Protein AF-A0A2T2YEC5-F1 (afdb_monomer)

Foldseek 3Di:
DPPCLCVLLVLLVVVLVVLVVLLVCQQPDPDPPDGRDNPPVSVVVSVVLSVLSVVSNVLSVVLSVQDPDDDVVLSVLLSCLSVVLVCCLSCVCVPQVDPDPDPVVVVVSVVVSVVVNVVSVVSNVVSSVSSVVVSCVRCVVGPDPD

pLDDT: mean 81.72, std 12.9, range [50.44, 96.38]

Sequence (146 aa):
MTRIYYLPFLAFLAFLLLILLFSFNFATSVDPGWHTTIFPSYFIWTLVLLLVLSFSIIGYWLVLKQINKFNWTLFIIHLLLTVSTVIFVKFPSIFLDVPGTEQEELIKNIFFRIQLISWCYGLFMAGQILFLVYFIRVIRTRPLKT

Organism: NCBI:txid2072846

Mean predicted aligned error: 7.84 Å

Nearest PDB structures (foldseek):
  7kr5-assembly1_A  TM=3.946E-01  e=5.242E+00  Drosophila melanogaster
  1i4d-assembly1_A  TM=3.422E-01  e=3.694E+00  Homo sapiens

Radius of gyration: 18.88 Å; Cα contacts (8 Å, |Δi|>4): 81; chains: 1; bounding box: 52×27×55 Å

Structure (mmCIF, N/CA/C/O backbone):
data_AF-A0A2T2YEC5-F1
#
_entry.id   AF-A0A2T2YEC5-F1
#
loop_
_atom_site.group_PDB
_atom_site.id
_atom_site.type_symbol
_atom_site.label_atom_id
_atom_site.label_alt_id
_atom_site.label_comp_id
_atom_site.label_asym_id
_atom_site.label_entity_id
_atom_site.label_seq_id
_atom_site.pdbx_PDB_ins_code
_atom_site.Cartn_x
_atom_site.Cartn_y
_atom_site.Cartn_z
_atom_site.occupancy
_atom_site.B_iso_or_equiv
_atom_site.auth_seq_id
_atom_site.auth_comp_id
_atom_site.auth_asym_id
_atom_site.auth_atom_id
_atom_site.pdbx_PDB_model_num
ATOM 1 N N . MET A 1 1 ? -11.694 19.298 18.432 1.00 50.44 1 MET A N 1
ATOM 2 C CA . MET A 1 1 ? -10.518 18.420 18.198 1.00 50.44 1 MET A CA 1
ATOM 3 C C . MET A 1 1 ? -10.893 17.178 17.359 1.00 50.44 1 MET A C 1
ATOM 5 O O . MET A 1 1 ? -10.539 16.061 17.699 1.00 50.44 1 MET A O 1
ATOM 9 N N . THR A 1 2 ? -11.616 17.342 16.243 1.00 55.41 2 THR A N 1
ATOM 10 C CA . THR A 1 2 ? -12.256 16.232 15.491 1.00 55.41 2 THR A CA 1
ATOM 11 C C . THR A 1 2 ? -11.652 15.959 14.106 1.00 55.41 2 THR A C 1
ATOM 13 O O . THR A 1 2 ? -11.957 14.936 13.505 1.00 55.41 2 THR A O 1
ATOM 16 N N . ARG A 1 3 ? -10.766 16.825 13.590 1.00 55.72 3 ARG A N 1
ATOM 17 C CA . ARG A 1 3 ? -10.297 16.758 12.189 1.00 55.72 3 ARG A CA 1
ATOM 18 C C . ARG A 1 3 ? -9.243 15.688 11.882 1.00 55.72 3 ARG A C 1
ATOM 20 O O . ARG A 1 3 ? -9.172 15.246 10.745 1.00 55.72 3 ARG A O 1
ATOM 27 N N . ILE A 1 4 ? -8.440 15.259 12.856 1.00 67.88 4 ILE A N 1
ATOM 28 C CA . ILE A 1 4 ? -7.263 14.407 12.583 1.00 67.88 4 ILE A CA 1
ATOM 29 C C . ILE A 1 4 ? -7.640 12.915 12.470 1.00 67.88 4 ILE A C 1
ATOM 31 O O . ILE A 1 4 ? -6.917 12.141 11.851 1.00 67.88 4 ILE A O 1
ATOM 35 N N . TYR A 1 5 ? -8.802 12.500 12.988 1.00 76.12 5 TYR A N 1
ATOM 36 C CA . TYR A 1 5 ? -9.182 11.083 13.035 1.00 76.12 5 TYR A CA 1
ATOM 37 C C . TYR A 1 5 ? -9.389 10.450 11.656 1.00 76.12 5 TYR A C 1
ATOM 39 O O . TYR A 1 5 ? -9.036 9.295 11.474 1.00 76.12 5 TYR A O 1
ATOM 47 N N . TYR A 1 6 ? -9.893 11.186 10.664 1.00 84.81 6 TYR A N 1
ATOM 48 C CA . TYR A 1 6 ? -10.159 10.627 9.330 1.00 84.81 6 TYR A CA 1
ATOM 49 C C . TYR A 1 6 ? -8.930 10.583 8.414 1.00 84.81 6 TYR A C 1
ATOM 51 O O . TYR A 1 6 ? -9.019 10.066 7.301 1.00 84.81 6 TYR A O 1
ATOM 59 N N . LEU A 1 7 ? -7.784 11.106 8.861 1.00 88.12 7 LEU A N 1
ATOM 60 C CA . LEU A 1 7 ? -6.579 11.231 8.040 1.00 88.12 7 LEU A CA 1
ATOM 61 C C . LEU A 1 7 ? -6.074 9.887 7.482 1.00 88.12 7 LEU A C 1
ATOM 63 O O . LEU A 1 7 ? -5.748 9.863 6.300 1.00 88.12 7 LEU A O 1
ATOM 67 N N . PRO A 1 8 ? -6.063 8.761 8.228 1.00 88.19 8 PRO A N 1
ATOM 68 C CA . PRO A 1 8 ? -5.631 7.474 7.681 1.00 88.19 8 PRO A CA 1
ATOM 69 C C . PRO A 1 8 ? -6.481 7.002 6.501 1.00 88.19 8 PRO A C 1
ATOM 71 O O . PRO A 1 8 ? -5.955 6.583 5.474 1.00 88.19 8 PRO A O 1
ATOM 74 N N . PHE A 1 9 ? -7.801 7.131 6.631 1.00 89.12 9 PHE A N 1
ATOM 75 C CA . PHE A 1 9 ? -8.750 6.817 5.568 1.00 89.12 9 PHE A CA 1
ATOM 76 C C . PHE A 1 9 ? -8.550 7.737 4.354 1.00 89.12 9 PHE A C 1
ATOM 78 O O . PHE A 1 9 ? -8.408 7.258 3.231 1.00 89.12 9 PHE A O 1
ATOM 85 N N . LEU A 1 10 ? -8.482 9.053 4.587 1.00 90.81 10 LEU A N 1
ATOM 86 C CA . LEU A 1 10 ? -8.299 10.049 3.530 1.00 90.81 10 LEU A CA 1
ATOM 87 C C . LEU A 1 10 ? -6.969 9.870 2.790 1.00 90.81 10 LEU A C 1
ATOM 89 O O . LEU A 1 10 ? -6.936 10.029 1.576 1.00 90.81 10 LEU A O 1
ATOM 93 N N . ALA A 1 11 ? -5.893 9.511 3.494 1.00 90.38 11 ALA A N 1
ATOM 94 C CA . ALA A 1 11 ? -4.579 9.290 2.899 1.00 90.38 11 ALA A CA 1
ATOM 95 C C . ALA A 1 11 ? -4.601 8.130 1.895 1.00 90.38 11 ALA A C 1
ATOM 97 O O . ALA A 1 11 ? -4.161 8.295 0.759 1.00 90.38 11 ALA A O 1
ATOM 98 N N . PHE A 1 12 ? -5.163 6.979 2.277 1.00 91.06 12 PHE A N 1
ATOM 99 C CA . PHE A 1 12 ? -5.276 5.839 1.366 1.00 91.06 12 PHE A CA 1
ATOM 100 C C . PHE A 1 12 ? -6.281 6.089 0.233 1.00 91.06 12 PHE A C 1
ATOM 102 O O . PHE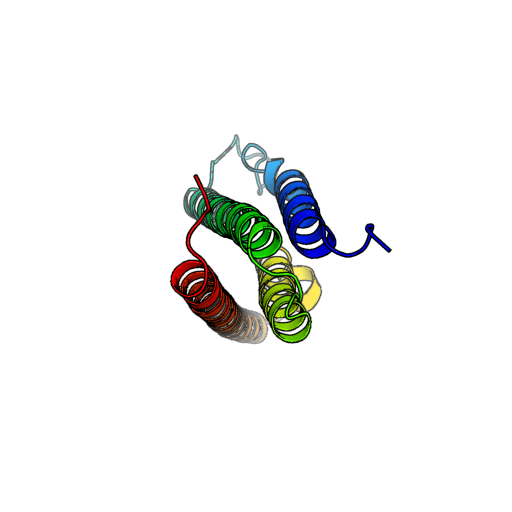 A 1 12 ? -6.043 5.641 -0.886 1.00 91.06 12 PHE A O 1
ATOM 109 N N . LEU A 1 13 ? -7.360 6.840 0.482 1.00 91.31 13 LEU A N 1
ATOM 110 C CA . LEU A 1 13 ? -8.300 7.247 -0.567 1.00 91.31 13 LEU A CA 1
ATOM 111 C C . LEU A 1 13 ? -7.631 8.161 -1.599 1.00 91.31 13 LEU A C 1
ATOM 113 O O . LEU A 1 13 ? -7.725 7.907 -2.797 1.00 91.31 13 LEU A O 1
ATOM 117 N N . ALA A 1 14 ? -6.922 9.194 -1.145 1.00 91.88 14 ALA A N 1
ATOM 118 C CA . ALA A 1 14 ? -6.167 10.083 -2.021 1.00 91.88 14 ALA A CA 1
ATOM 119 C C . ALA A 1 14 ? -5.108 9.306 -2.813 1.00 91.88 14 ALA A C 1
ATOM 121 O O . ALA A 1 14 ? -4.951 9.520 -4.013 1.00 91.88 14 ALA A O 1
ATOM 122 N N . PHE A 1 15 ? -4.431 8.357 -2.162 1.00 90.88 15 PHE A N 1
ATOM 123 C CA . PHE A 1 15 ? -3.445 7.515 -2.823 1.00 90.88 15 PHE A CA 1
ATOM 124 C C . PHE A 1 15 ? -4.069 6.607 -3.892 1.00 90.88 15 PHE A C 1
ATOM 126 O O . PHE A 1 15 ? -3.546 6.532 -4.999 1.00 90.88 15 PHE A O 1
ATOM 133 N N . LEU A 1 16 ? -5.222 5.988 -3.620 1.00 90.50 16 LEU A N 1
ATOM 134 C CA . LEU A 1 16 ? -5.970 5.209 -4.612 1.00 90.50 16 LEU A CA 1
ATOM 135 C C . LEU A 1 16 ? -6.332 6.057 -5.840 1.00 90.50 16 LEU A C 1
ATOM 137 O O . LEU A 1 16 ? -6.109 5.624 -6.969 1.00 90.50 16 LEU A O 1
ATOM 141 N N . LEU A 1 17 ? -6.859 7.267 -5.627 1.00 88.81 17 LEU A N 1
ATOM 142 C CA . LEU A 1 17 ? -7.216 8.185 -6.714 1.00 88.81 17 LEU A CA 1
ATOM 143 C C . LEU A 1 17 ? -5.992 8.574 -7.550 1.00 88.81 17 LEU A C 1
ATOM 145 O O . LEU A 1 17 ? -6.067 8.587 -8.776 1.00 88.81 17 LEU A O 1
ATOM 149 N N . LEU A 1 18 ? -4.852 8.820 -6.902 1.00 88.12 18 LEU A N 1
ATOM 150 C CA . LEU A 1 18 ? -3.591 9.096 -7.585 1.00 88.12 18 LEU A CA 1
ATOM 151 C C . LEU A 1 18 ? -3.153 7.911 -8.456 1.00 88.12 18 LEU A C 1
ATOM 153 O O . LEU A 1 18 ? -2.806 8.092 -9.621 1.00 88.12 18 LEU A O 1
ATOM 157 N N . ILE A 1 19 ? -3.214 6.688 -7.922 1.00 84.88 19 ILE A N 1
ATOM 158 C CA . ILE A 1 19 ? -2.881 5.479 -8.683 1.00 84.88 19 ILE A CA 1
ATOM 159 C C . ILE A 1 19 ? -3.819 5.300 -9.869 1.00 84.88 19 ILE A C 1
ATOM 161 O O . ILE A 1 19 ? -3.338 4.959 -10.947 1.00 84.88 19 ILE A O 1
ATOM 165 N N . LEU A 1 20 ? -5.117 5.564 -9.716 1.00 83.75 20 LEU A N 1
ATOM 166 C CA . LEU A 1 20 ? -6.066 5.512 -10.827 1.00 83.75 20 LEU A CA 1
ATOM 167 C C . LEU A 1 20 ? -5.678 6.493 -11.937 1.00 83.75 20 LEU A C 1
ATOM 169 O O . LEU A 1 20 ? -5.559 6.061 -13.081 1.00 83.75 20 LEU A O 1
ATOM 173 N N . LEU A 1 21 ? -5.372 7.755 -11.607 1.00 81.56 21 LEU A N 1
ATOM 174 C CA . LEU A 1 21 ? -4.929 8.765 -12.582 1.00 81.56 21 LEU A CA 1
ATOM 175 C C . LEU A 1 21 ? -3.715 8.297 -13.400 1.00 81.56 21 LEU A C 1
ATOM 177 O O . LEU A 1 21 ? -3.716 8.417 -14.621 1.00 81.56 21 LEU A O 1
ATOM 181 N N . PHE A 1 22 ? -2.717 7.687 -12.754 1.00 74.31 22 PHE A N 1
ATOM 182 C CA . PHE A 1 22 ? -1.523 7.153 -13.426 1.00 74.31 22 PHE A CA 1
ATOM 183 C C . PHE A 1 22 ? -1.708 5.762 -14.049 1.00 74.31 22 PHE A C 1
ATOM 185 O O . PHE A 1 22 ? -0.760 5.182 -14.585 1.00 74.31 22 PHE A O 1
ATOM 192 N N . SER A 1 23 ? -2.887 5.160 -13.932 1.00 71.38 23 SER A N 1
ATOM 193 C CA . SER A 1 23 ? -3.156 3.818 -14.453 1.00 71.38 23 SER A CA 1
ATOM 194 C C . SER A 1 23 ? -4.002 3.827 -15.720 1.00 71.38 23 SER A C 1
ATOM 196 O O . SER A 1 23 ? -3.972 2.837 -16.432 1.00 71.38 23 SER A O 1
ATOM 198 N N . PHE A 1 24 ? -4.656 4.934 -16.086 1.00 62.12 24 PHE A N 1
ATOM 199 C CA . PHE A 1 24 ? -5.520 5.013 -17.277 1.00 62.12 24 PHE A CA 1
ATOM 200 C C . PHE A 1 24 ? -4.831 4.774 -18.640 1.00 62.12 24 PHE A C 1
ATOM 202 O O . PHE A 1 24 ? -5.520 4.664 -19.650 1.00 62.12 24 PHE A O 1
ATOM 209 N N . ASN A 1 25 ? -3.511 4.574 -18.682 1.00 58.00 25 ASN A N 1
ATOM 210 C CA . ASN A 1 25 ? -2.758 4.227 -19.894 1.00 58.00 25 ASN A CA 1
ATOM 211 C C . ASN A 1 25 ? -2.932 2.760 -20.363 1.00 58.00 25 ASN A C 1
ATOM 213 O O . ASN A 1 25 ? -2.217 2.309 -21.253 1.00 58.00 25 ASN A O 1
ATOM 217 N N . PHE A 1 26 ? -3.877 1.988 -19.810 1.00 53.56 26 PHE A N 1
ATOM 218 C CA . PHE A 1 26 ? -4.118 0.588 -20.215 1.00 53.56 26 PHE A CA 1
ATOM 219 C C . PHE A 1 26 ? -4.549 0.411 -21.677 1.00 53.56 26 PHE A C 1
ATOM 221 O O . PHE A 1 26 ? -4.385 -0.670 -22.239 1.00 53.56 26 PHE A O 1
ATOM 228 N N . ALA A 1 27 ? -5.125 1.456 -22.271 1.00 52.28 27 ALA A N 1
ATOM 229 C CA . ALA A 1 27 ? -5.597 1.476 -23.653 1.00 52.28 27 ALA A CA 1
ATOM 230 C C . ALA A 1 27 ? -4.711 2.347 -24.558 1.00 52.28 27 ALA A C 1
ATOM 232 O O . ALA A 1 27 ? -5.116 2.714 -25.656 1.00 52.28 27 ALA A O 1
ATOM 233 N N . THR A 1 28 ? -3.509 2.702 -24.108 1.00 55.34 28 THR A N 1
ATOM 234 C CA . THR A 1 28 ? -2.528 3.419 -24.924 1.00 55.34 28 THR A CA 1
ATOM 235 C C . THR A 1 28 ? -1.350 2.500 -25.172 1.00 55.34 28 THR A C 1
ATOM 237 O O . THR A 1 28 ? -0.844 1.876 -24.241 1.00 55.34 28 THR A O 1
ATOM 240 N N . SER A 1 29 ? -0.933 2.390 -26.428 1.00 54.03 29 SER A N 1
ATOM 241 C CA . SER A 1 29 ? 0.238 1.596 -26.769 1.00 54.03 29 SER A CA 1
ATOM 242 C C . SER A 1 29 ? 1.489 2.169 -26.108 1.00 54.03 29 SER A C 1
ATOM 244 O O . SER A 1 29 ? 1.717 3.376 -26.172 1.00 54.03 29 SER A O 1
ATOM 246 N N . VAL A 1 30 ? 2.288 1.300 -25.485 1.00 59.25 30 VAL A N 1
ATOM 247 C CA . VAL A 1 30 ? 3.622 1.647 -24.969 1.00 59.25 30 VAL A CA 1
ATOM 248 C C . VAL A 1 30 ? 4.581 1.934 -26.131 1.00 59.25 30 VAL A C 1
ATOM 250 O O . VAL A 1 30 ? 5.437 2.805 -26.010 1.00 59.25 30 VAL A O 1
ATOM 253 N N . ASP A 1 31 ? 4.365 1.274 -27.274 1.00 59.72 31 ASP A N 1
ATOM 254 C CA . ASP A 1 31 ? 5.153 1.445 -28.492 1.00 59.72 31 ASP A CA 1
ATOM 255 C C . ASP A 1 31 ? 4.388 2.288 -29.530 1.00 59.72 31 ASP A C 1
ATOM 257 O O . ASP A 1 31 ? 3.288 1.904 -29.959 1.00 59.72 31 ASP A O 1
ATOM 261 N N . PRO A 1 32 ? 4.929 3.439 -29.966 1.00 56.38 32 PRO A N 1
ATOM 262 C CA . PRO A 1 32 ? 4.312 4.247 -31.013 1.00 56.38 32 PRO A CA 1
ATOM 263 C C . PRO A 1 32 ? 4.104 3.416 -32.291 1.00 56.38 32 PRO A C 1
ATOM 265 O O . PRO A 1 32 ? 5.060 2.901 -32.863 1.00 56.38 32 PRO A O 1
ATOM 268 N N . GLY A 1 33 ? 2.852 3.279 -32.744 1.00 65.19 33 GLY A N 1
ATOM 269 C CA . GLY A 1 33 ? 2.493 2.527 -33.959 1.00 65.19 33 GLY A CA 1
ATOM 270 C C . GLY A 1 33 ? 1.883 1.139 -33.726 1.00 65.19 33 GLY A C 1
ATOM 271 O O . GLY A 1 33 ? 1.400 0.531 -34.678 1.00 6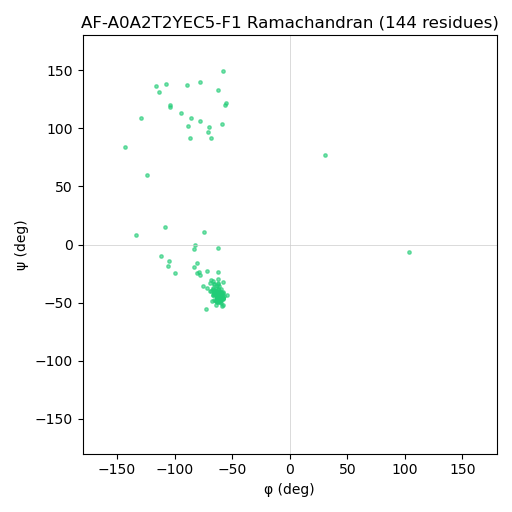5.19 33 GLY A O 1
ATOM 272 N N . TRP A 1 34 ? 1.836 0.647 -32.486 1.00 61.72 34 TRP A N 1
ATOM 273 C CA . TRP A 1 34 ? 1.059 -0.547 -32.135 1.00 61.72 34 TRP A CA 1
ATOM 274 C C . TRP A 1 34 ? -0.376 -0.174 -31.738 1.00 61.72 34 TRP A C 1
ATOM 276 O O . TRP A 1 34 ? -0.615 0.796 -31.021 1.00 61.72 34 TRP A O 1
ATOM 286 N N . HIS A 1 35 ? -1.360 -0.942 -32.203 1.00 60.03 35 HIS A N 1
ATOM 287 C CA . HIS A 1 35 ? -2.752 -0.776 -31.789 1.00 60.03 35 HIS A CA 1
ATOM 288 C C . HIS A 1 35 ? -2.993 -1.572 -30.498 1.00 60.03 35 HIS A C 1
ATOM 290 O O . HIS A 1 35 ? -2.986 -2.797 -30.516 1.00 60.03 35 HIS A O 1
ATOM 296 N N . THR A 1 36 ? -3.172 -0.860 -29.379 1.00 54.62 36 THR A N 1
ATOM 297 C CA . THR A 1 36 ? -3.737 -1.335 -28.096 1.00 54.62 36 THR A CA 1
ATOM 298 C C . THR A 1 36 ? -3.507 -2.808 -27.743 1.00 54.62 36 THR A C 1
ATOM 300 O O . THR A 1 36 ? -4.428 -3.622 -27.785 1.00 54.62 36 THR A O 1
ATOM 303 N N . THR A 1 37 ? -2.305 -3.155 -27.297 1.00 54.41 37 THR A N 1
ATOM 304 C CA . THR A 1 37 ? -2.082 -4.401 -26.556 1.00 54.41 37 THR A CA 1
ATOM 305 C C . THR A 1 37 ? -2.312 -4.147 -25.073 1.00 54.41 37 THR A C 1
ATOM 307 O O . THR A 1 37 ? -1.451 -3.591 -24.392 1.00 54.41 37 THR A O 1
ATOM 310 N N . ILE A 1 38 ? -3.475 -4.564 -24.557 1.00 58.97 38 ILE A N 1
ATOM 311 C CA . ILE A 1 38 ? -3.682 -4.709 -23.110 1.00 58.97 38 ILE A CA 1
ATOM 312 C C . ILE A 1 38 ? -2.624 -5.700 -22.627 1.00 58.97 38 ILE A C 1
ATOM 314 O O . ILE A 1 38 ? -2.742 -6.896 -22.880 1.00 58.97 38 ILE A O 1
ATOM 318 N N . PHE A 1 39 ? -1.573 -5.212 -21.973 1.00 63.22 39 PHE A N 1
ATOM 319 C CA . PHE A 1 39 ? -0.498 -6.070 -21.493 1.00 63.22 39 PHE A CA 1
ATOM 320 C C . PHE A 1 39 ? -0.972 -6.770 -20.206 1.00 63.22 39 PHE A C 1
ATOM 322 O O . PHE A 1 39 ? -1.095 -6.108 -19.165 1.00 63.22 39 PHE A O 1
ATOM 329 N N . PRO A 1 40 ? -1.291 -8.081 -20.237 1.00 68.69 40 PRO A N 1
ATOM 330 C CA . PRO A 1 40 ? -2.136 -8.686 -19.205 1.00 68.69 40 PRO A CA 1
ATOM 331 C C . PRO A 1 40 ? -1.522 -8.634 -17.804 1.00 68.69 40 PRO A C 1
ATOM 333 O O . PRO A 1 40 ? -2.228 -8.409 -16.825 1.00 68.69 40 PRO A O 1
ATOM 336 N N . SER A 1 41 ? -0.198 -8.772 -17.695 1.00 73.81 41 SER A N 1
ATOM 337 C CA . SER A 1 41 ? 0.509 -8.729 -16.411 1.00 73.81 41 SER A CA 1
ATOM 338 C C . SER A 1 41 ? 0.431 -7.358 -15.729 1.00 73.81 41 SER A C 1
ATOM 340 O O . SER A 1 41 ? 0.177 -7.296 -14.526 1.00 73.81 41 SER A O 1
ATOM 342 N N . TYR A 1 42 ? 0.575 -6.256 -16.474 1.00 7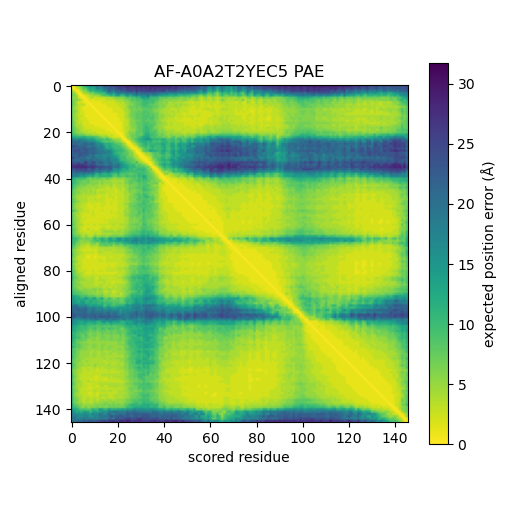2.44 42 TYR A N 1
ATOM 343 C CA . TYR A 1 42 ? 0.457 -4.896 -15.927 1.00 72.44 42 TYR A CA 1
ATOM 344 C C . TYR A 1 42 ? -0.970 -4.590 -15.465 1.00 72.44 42 TYR A C 1
ATOM 346 O O . TYR A 1 42 ? -1.163 -3.947 -14.427 1.00 72.44 42 TYR A O 1
ATOM 354 N N . PHE A 1 43 ? -1.967 -5.076 -16.210 1.00 75.56 43 PHE A N 1
ATOM 355 C CA . PHE A 1 43 ? -3.371 -4.956 -15.829 1.00 75.56 43 PHE A CA 1
ATOM 356 C C . PHE A 1 43 ? -3.666 -5.725 -14.536 1.00 75.56 43 PHE A C 1
ATOM 358 O O . PHE A 1 43 ? -4.161 -5.134 -13.577 1.00 75.56 43 PHE A O 1
ATOM 365 N N . ILE A 1 44 ? -3.293 -7.011 -14.475 1.00 82.69 44 ILE A N 1
ATOM 366 C CA . ILE A 1 44 ? -3.494 -7.859 -13.291 1.00 82.69 44 ILE A CA 1
ATOM 367 C C . ILE A 1 44 ? -2.798 -7.246 -12.075 1.00 82.69 44 ILE A C 1
ATOM 369 O O . ILE A 1 44 ? -3.411 -7.126 -11.016 1.00 82.69 44 ILE A O 1
ATOM 373 N N . TRP A 1 45 ? -1.545 -6.804 -12.217 1.00 81.50 45 TRP A N 1
ATOM 374 C CA . TRP A 1 45 ? -0.805 -6.213 -11.104 1.00 81.50 45 TRP A CA 1
ATOM 375 C C . TRP A 1 45 ? -1.454 -4.925 -10.591 1.00 81.50 45 TRP A C 1
ATOM 377 O O . TRP A 1 45 ? -1.588 -4.721 -9.383 1.00 81.50 45 TRP A O 1
ATOM 387 N N . THR A 1 46 ? -1.916 -4.068 -11.502 1.00 81.94 46 THR A N 1
ATOM 388 C CA . THR A 1 46 ? -2.608 -2.842 -11.101 1.00 81.94 46 THR A CA 1
ATOM 389 C C . THR A 1 46 ? -3.941 -3.151 -10.424 1.00 81.94 46 THR A C 1
ATOM 391 O O . THR A 1 46 ? -4.259 -2.532 -9.413 1.00 81.94 46 THR A O 1
ATOM 394 N N . LEU A 1 47 ? -4.689 -4.145 -10.909 1.00 86.12 47 LEU A N 1
ATOM 395 C CA . LEU A 1 47 ? -5.921 -4.602 -10.267 1.00 86.12 47 LEU A CA 1
ATOM 396 C C . LEU A 1 47 ? -5.662 -5.111 -8.841 1.00 86.12 47 LEU A C 1
ATOM 398 O O . LEU A 1 47 ? -6.380 -4.729 -7.919 1.00 86.12 47 LEU A O 1
ATOM 402 N N . VAL A 1 48 ? -4.615 -5.918 -8.638 1.00 89.00 48 VAL A N 1
ATOM 403 C CA . VAL A 1 48 ? -4.206 -6.396 -7.306 1.00 89.00 48 VAL A CA 1
ATOM 404 C C . VAL A 1 48 ? -3.891 -5.220 -6.382 1.00 89.00 48 VAL A C 1
ATOM 406 O O . VAL A 1 48 ? -4.395 -5.175 -5.260 1.00 89.00 48 VAL A O 1
ATOM 409 N N . LEU A 1 49 ? -3.122 -4.233 -6.852 1.00 88.62 49 LEU A N 1
ATOM 410 C CA . LEU A 1 49 ? -2.832 -3.026 -6.075 1.00 88.62 49 LEU A CA 1
ATOM 411 C C . LEU A 1 49 ? -4.103 -2.258 -5.700 1.00 88.62 49 LEU A C 1
ATOM 413 O O . LEU A 1 49 ? -4.244 -1.850 -4.548 1.00 88.62 49 LEU A O 1
ATOM 417 N N . LEU A 1 50 ? -5.041 -2.088 -6.636 1.00 89.94 50 LEU A N 1
ATOM 418 C CA . LEU A 1 50 ? -6.316 -1.421 -6.366 1.00 89.94 50 LEU A CA 1
ATOM 419 C C . LEU A 1 50 ? -7.106 -2.158 -5.281 1.00 89.94 50 LEU A C 1
ATOM 421 O O . LEU A 1 50 ? -7.559 -1.522 -4.333 1.00 89.94 50 LEU A O 1
ATOM 425 N N . LEU A 1 51 ? -7.204 -3.488 -5.361 1.00 92.12 51 LEU A N 1
ATOM 426 C CA . LEU A 1 51 ? -7.890 -4.301 -4.352 1.00 92.12 51 LEU A CA 1
ATOM 427 C C . LEU A 1 51 ? -7.251 -4.160 -2.965 1.00 92.12 51 LEU A C 1
ATOM 429 O O . LEU A 1 51 ? -7.961 -3.974 -1.975 1.00 92.12 51 LEU A O 1
ATOM 433 N N . VAL A 1 52 ? -5.919 -4.198 -2.882 1.00 92.50 52 VAL A N 1
ATOM 434 C CA . VAL A 1 52 ? -5.186 -4.053 -1.613 1.00 92.50 52 VAL A CA 1
ATOM 435 C C . VAL A 1 52 ? -5.372 -2.655 -1.012 1.00 92.50 52 VAL A C 1
ATOM 437 O O . VAL A 1 52 ? -5.601 -2.514 0.194 1.00 92.50 52 VAL A O 1
ATOM 440 N N . LEU A 1 53 ? -5.335 -1.607 -1.839 1.00 92.12 53 LEU A N 1
ATOM 441 C CA . LEU A 1 53 ? -5.591 -0.240 -1.388 1.00 92.12 53 LEU A CA 1
ATOM 442 C C . LEU A 1 53 ? -7.043 -0.063 -0.934 1.00 92.12 53 LEU A C 1
ATOM 444 O O . LEU A 1 53 ? -7.273 0.499 0.136 1.00 92.12 53 LEU A O 1
ATOM 448 N N . SER A 1 54 ? -8.021 -0.596 -1.670 1.00 92.50 54 SER A N 1
ATOM 449 C CA . SER A 1 54 ? -9.428 -0.602 -1.249 1.00 92.50 54 SER A CA 1
ATOM 450 C C . SER A 1 54 ? -9.619 -1.317 0.088 1.00 92.50 54 SER A C 1
ATOM 452 O O . SER A 1 54 ? -10.309 -0.795 0.966 1.00 92.50 54 SER A O 1
ATOM 454 N N . PHE A 1 55 ? -8.960 -2.461 0.290 1.00 94.44 55 PHE A N 1
ATOM 455 C CA . PHE A 1 55 ? -8.976 -3.166 1.570 1.00 94.44 55 PHE A CA 1
ATOM 456 C C . PHE A 1 55 ? -8.387 -2.311 2.700 1.00 94.44 55 PHE A C 1
ATOM 458 O O . PHE A 1 55 ? -8.982 -2.219 3.773 1.00 94.44 55 PHE A O 1
ATOM 465 N N . SER A 1 56 ? -7.275 -1.617 2.451 1.00 94.19 56 SER A N 1
ATOM 466 C CA . SER A 1 56 ? -6.660 -0.703 3.423 1.00 94.19 56 SER A CA 1
ATOM 467 C C . SER A 1 56 ? -7.581 0.462 3.794 1.00 94.19 56 SER A C 1
ATOM 469 O O . SER A 1 56 ? -7.721 0.785 4.974 1.00 94.19 56 SER A O 1
ATOM 471 N N . ILE A 1 57 ? -8.269 1.058 2.813 1.00 93.38 57 ILE A N 1
ATOM 472 C CA . ILE A 1 57 ? -9.249 2.137 3.025 1.00 93.38 57 ILE A CA 1
ATOM 473 C C . ILE A 1 57 ? -10.375 1.659 3.944 1.00 93.38 57 ILE A C 1
ATOM 475 O O . ILE A 1 57 ? -10.659 2.292 4.964 1.00 93.38 57 ILE A O 1
ATOM 479 N N . ILE A 1 58 ? -10.998 0.528 3.600 1.00 93.19 58 ILE A N 1
ATOM 480 C CA . ILE A 1 58 ? -12.104 -0.045 4.375 1.00 93.19 58 ILE A CA 1
ATOM 481 C C . ILE A 1 58 ? -11.617 -0.428 5.774 1.00 93.19 58 ILE A C 1
ATOM 483 O O . ILE A 1 58 ? -12.266 -0.102 6.769 1.00 93.19 58 ILE A O 1
ATOM 487 N N . GLY A 1 59 ? -10.458 -1.075 5.874 1.00 92.75 59 GLY A N 1
ATOM 488 C CA . GLY A 1 59 ? -9.922 -1.535 7.145 1.00 92.75 59 GLY A CA 1
ATOM 489 C C . GLY A 1 59 ? -9.595 -0.380 8.094 1.00 92.75 59 GLY A C 1
ATOM 490 O O . GLY A 1 59 ? -9.999 -0.419 9.256 1.00 92.75 59 GLY A O 1
ATOM 491 N N . TYR A 1 60 ? -8.960 0.696 7.613 1.00 93.62 60 TYR A N 1
ATOM 492 C CA . TYR A 1 60 ? -8.722 1.884 8.438 1.00 93.62 60 TYR A CA 1
ATOM 493 C C . TYR A 1 60 ? -10.014 2.602 8.816 1.00 93.62 60 TYR A C 1
ATOM 495 O O . TYR A 1 60 ? -10.135 3.055 9.953 1.00 93.62 60 TYR A O 1
ATOM 503 N N . TRP A 1 61 ? -10.998 2.669 7.919 1.00 91.06 61 TRP A N 1
ATOM 504 C CA . TRP A 1 61 ? -12.308 3.226 8.248 1.00 91.06 61 TRP A CA 1
ATOM 505 C C . TRP A 1 61 ? -12.988 2.467 9.395 1.00 91.06 61 TRP A C 1
ATOM 507 O O . TRP A 1 61 ? -13.482 3.087 10.339 1.00 91.06 61 TRP A O 1
ATOM 517 N N . LEU A 1 62 ? -12.971 1.133 9.355 1.00 90.75 62 LEU A N 1
ATOM 518 C CA . LEU A 1 62 ? -13.537 0.291 10.411 1.00 90.75 62 LEU A CA 1
ATOM 519 C C . LEU A 1 62 ? -12.767 0.422 11.729 1.00 90.75 62 LEU A C 1
ATOM 521 O O . LEU A 1 62 ? -13.383 0.574 12.782 1.00 90.75 62 LEU A O 1
ATOM 525 N N . VAL A 1 63 ? -11.433 0.431 11.676 1.00 90.62 63 VAL A N 1
ATOM 526 C CA . VAL A 1 63 ? -10.578 0.638 12.855 1.00 90.62 63 VAL A CA 1
ATOM 527 C C . VAL A 1 63 ? -10.904 1.968 13.530 1.00 90.62 63 VAL A C 1
ATOM 529 O O . VAL A 1 63 ? -11.098 2.005 14.744 1.00 90.62 63 VAL A O 1
ATOM 532 N N . LEU A 1 64 ? -11.032 3.048 12.755 1.00 89.50 64 LEU A N 1
ATOM 533 C CA . LEU A 1 64 ? -11.348 4.382 13.272 1.00 89.50 64 LEU A CA 1
ATOM 534 C C . LEU A 1 64 ? -12.713 4.455 13.965 1.00 89.50 64 LEU A C 1
ATOM 536 O O . LEU A 1 64 ? -12.867 5.232 14.902 1.00 89.50 64 LEU A O 1
ATOM 540 N N . LYS A 1 65 ? -13.687 3.631 13.560 1.00 85.94 65 LYS A N 1
ATOM 541 C CA . LYS A 1 65 ? -14.987 3.537 14.245 1.00 85.94 65 LYS A CA 1
ATOM 542 C C . LYS A 1 65 ? -14.911 2.838 15.606 1.00 85.94 65 LYS A C 1
ATOM 544 O O . LYS A 1 65 ? -15.799 3.030 16.429 1.00 85.94 65 LYS A O 1
ATOM 549 N N . GLN A 1 66 ? -13.896 2.008 15.842 1.00 84.25 66 GLN A N 1
ATOM 550 C CA . GLN A 1 66 ? -13.825 1.142 17.025 1.00 84.25 66 GLN A CA 1
ATOM 551 C C . GLN A 1 66 ? -12.927 1.691 18.142 1.00 84.25 66 GLN A C 1
ATOM 553 O O . GLN A 1 66 ? -13.103 1.336 19.316 1.00 84.25 66 GLN A O 1
ATOM 558 N N . ILE A 1 67 ? -11.957 2.550 17.813 1.00 82.62 67 ILE A N 1
ATOM 559 C CA . ILE A 1 67 ? -10.940 3.005 18.769 1.00 82.62 67 ILE A CA 1
ATOM 560 C C . ILE A 1 67 ? -11.005 4.504 19.043 1.00 82.62 67 ILE A C 1
ATOM 562 O O . ILE A 1 67 ? -11.055 5.327 18.139 1.00 82.62 67 ILE A O 1
ATOM 566 N N . ASN A 1 68 ? -10.889 4.856 20.325 1.00 75.44 68 ASN A N 1
ATOM 567 C CA . ASN A 1 68 ? -10.780 6.254 20.752 1.00 75.44 68 ASN A CA 1
ATOM 568 C C . ASN A 1 68 ? -9.360 6.804 20.543 1.00 75.44 6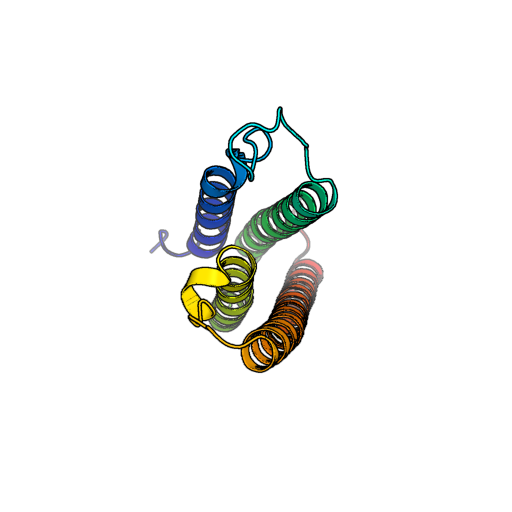8 ASN A C 1
ATOM 570 O O . ASN A 1 68 ? -9.173 8.012 20.444 1.00 75.44 68 ASN A O 1
ATOM 574 N N . LYS A 1 69 ? -8.348 5.924 20.497 1.00 82.25 69 LYS A N 1
ATOM 575 C CA . LYS A 1 69 ? -6.940 6.293 20.317 1.00 82.25 69 LYS A CA 1
ATOM 576 C C . LYS A 1 69 ? -6.326 5.475 19.190 1.00 82.25 69 LYS A C 1
ATOM 578 O O . LYS A 1 69 ? -6.109 4.275 19.330 1.00 82.25 69 LYS A O 1
ATOM 583 N N . PHE A 1 70 ? -6.059 6.149 18.079 1.00 87.69 70 PHE A N 1
ATOM 584 C CA . PHE A 1 70 ? -5.459 5.565 16.888 1.00 87.69 70 PHE A CA 1
ATOM 585 C C . PHE A 1 70 ? -3.942 5.388 17.047 1.00 87.69 70 PHE A C 1
ATOM 587 O O . PHE A 1 70 ? -3.270 6.261 17.603 1.00 87.69 70 PHE A O 1
ATOM 594 N N . ASN A 1 71 ? -3.393 4.265 16.570 1.00 90.81 71 ASN A N 1
ATOM 595 C CA . ASN A 1 71 ? -1.948 4.033 16.599 1.00 90.81 71 ASN A CA 1
ATOM 596 C C . ASN A 1 71 ? -1.287 4.634 15.349 1.00 90.81 71 ASN A C 1
ATOM 598 O O . ASN A 1 71 ? -1.157 3.980 14.314 1.00 90.81 71 ASN A O 1
ATOM 602 N N . TRP A 1 72 ? -0.855 5.889 15.476 1.00 89.44 72 TRP A N 1
ATOM 603 C CA . TRP A 1 72 ? -0.198 6.640 14.405 1.00 89.44 72 TRP A CA 1
ATOM 604 C C . TRP A 1 72 ? 1.106 6.014 13.924 1.00 89.44 72 TRP A C 1
ATOM 606 O O . TRP A 1 72 ? 1.379 6.049 12.729 1.00 89.44 72 TRP A O 1
ATOM 616 N N . THR A 1 73 ? 1.885 5.403 14.816 1.00 93.44 73 THR A N 1
ATOM 617 C CA . THR A 1 73 ? 3.165 4.783 14.457 1.00 93.44 73 THR A CA 1
ATOM 618 C C . THR A 1 73 ? 2.961 3.638 13.470 1.00 93.44 73 THR A C 1
ATOM 620 O O . THR A 1 73 ? 3.607 3.608 12.426 1.00 93.44 73 THR A O 1
ATOM 623 N N . LEU A 1 74 ? 2.015 2.733 13.746 1.00 93.19 74 LEU A N 1
ATOM 624 C CA . LEU A 1 74 ? 1.708 1.622 12.835 1.00 93.19 74 LEU A CA 1
ATOM 625 C C . LEU A 1 74 ? 1.158 2.116 11.496 1.00 93.19 74 LEU A C 1
ATOM 627 O O . LEU A 1 74 ? 1.494 1.561 10.454 1.00 93.19 74 LEU A O 1
ATOM 631 N N . PHE A 1 75 ? 0.339 3.168 11.517 1.00 94.25 75 PHE A N 1
ATOM 632 C CA . PHE A 1 75 ? -0.164 3.778 10.292 1.00 94.25 75 PHE A CA 1
ATOM 633 C C . PHE A 1 75 ? 0.945 4.386 9.440 1.00 94.25 75 PHE A C 1
ATOM 635 O O . PHE A 1 75 ? 0.991 4.105 8.250 1.00 94.25 75 PHE A O 1
ATOM 642 N N . ILE A 1 76 ? 1.848 5.173 10.029 1.00 94.81 76 ILE A N 1
ATOM 643 C CA . ILE A 1 76 ? 2.955 5.797 9.294 1.00 94.81 76 ILE A CA 1
ATOM 644 C C . ILE A 1 76 ? 3.867 4.724 8.695 1.00 94.81 76 ILE A C 1
ATOM 646 O O . ILE A 1 76 ? 4.227 4.829 7.527 1.00 94.81 76 ILE A O 1
ATOM 650 N N . ILE A 1 77 ? 4.183 3.666 9.451 1.00 95.75 77 ILE A N 1
ATOM 651 C CA . ILE A 1 77 ? 4.977 2.536 8.947 1.00 95.75 77 ILE A CA 1
ATOM 652 C C . ILE A 1 77 ? 4.272 1.870 7.760 1.00 95.75 77 ILE A C 1
ATOM 654 O O . ILE A 1 77 ? 4.880 1.695 6.707 1.00 95.75 77 ILE A O 1
ATOM 658 N N . HIS A 1 78 ? 2.987 1.534 7.897 1.00 95.62 78 HIS A N 1
ATOM 659 C CA . HIS A 1 78 ? 2.233 0.902 6.816 1.00 95.62 78 HIS A CA 1
ATOM 660 C C . HIS A 1 78 ? 2.120 1.809 5.582 1.00 95.62 78 HIS A C 1
ATOM 662 O O . HIS A 1 78 ? 2.315 1.345 4.458 1.00 95.62 78 HIS A O 1
ATOM 668 N N . LEU A 1 79 ? 1.858 3.103 5.783 1.00 94.69 79 LEU A N 1
ATOM 669 C CA . LEU A 1 79 ? 1.769 4.089 4.712 1.00 94.69 79 LEU A CA 1
ATOM 670 C C . LEU A 1 79 ? 3.102 4.215 3.969 1.00 94.69 79 LEU A C 1
ATOM 672 O O . LEU A 1 79 ? 3.104 4.142 2.746 1.00 94.69 79 LEU A O 1
ATOM 676 N N . LEU A 1 80 ? 4.223 4.346 4.685 1.00 94.56 80 LEU A N 1
ATOM 677 C CA . LEU A 1 80 ? 5.557 4.435 4.085 1.00 94.56 80 LEU A CA 1
ATOM 678 C C . LEU A 1 80 ? 5.889 3.179 3.275 1.00 94.56 80 LEU A C 1
ATOM 680 O O . LEU A 1 80 ? 6.243 3.289 2.106 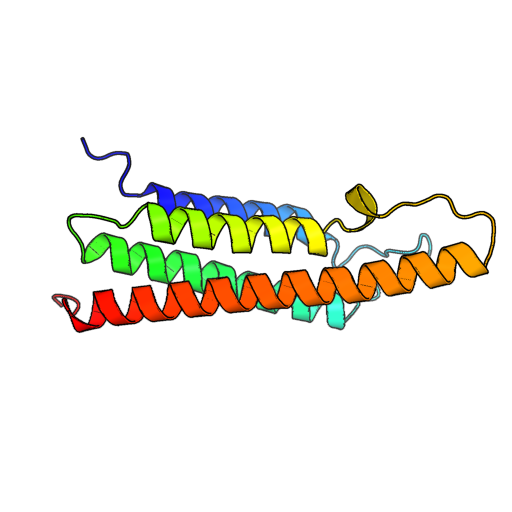1.00 94.56 80 LEU A O 1
ATOM 684 N N . LEU A 1 81 ? 5.698 1.986 3.848 1.00 94.38 81 LEU A N 1
ATOM 685 C CA . LEU A 1 81 ? 5.961 0.725 3.145 1.00 94.38 81 LEU A CA 1
ATOM 686 C C . LEU A 1 81 ? 5.104 0.581 1.879 1.00 94.38 81 LEU A C 1
ATOM 688 O O . LEU A 1 81 ? 5.589 0.111 0.849 1.00 94.38 81 LEU A O 1
ATOM 692 N N . THR A 1 82 ? 3.845 1.019 1.936 1.00 93.50 82 THR A N 1
ATOM 693 C CA . THR A 1 82 ? 2.911 0.943 0.805 1.00 93.50 82 THR A CA 1
ATOM 694 C C . THR A 1 82 ? 3.268 1.958 -0.277 1.00 93.50 82 THR A C 1
ATOM 696 O O . THR A 1 82 ? 3.476 1.586 -1.431 1.00 93.50 82 THR A O 1
ATOM 699 N N . VAL A 1 83 ? 3.352 3.239 0.086 1.00 90.94 83 VAL A N 1
ATOM 700 C CA . VAL A 1 83 ? 3.554 4.344 -0.858 1.00 90.94 83 VAL A CA 1
ATOM 701 C C . VAL A 1 83 ? 4.922 4.240 -1.519 1.00 90.94 83 VAL A C 1
ATOM 703 O O . VAL A 1 83 ? 4.997 4.294 -2.745 1.00 90.94 83 VAL A O 1
ATOM 706 N N . SER A 1 84 ? 5.989 4.025 -0.743 1.00 89.50 84 SER A N 1
ATOM 707 C CA . SER A 1 84 ? 7.341 3.902 -1.293 1.00 89.50 84 SER A CA 1
ATOM 708 C C . SER A 1 84 ? 7.445 2.732 -2.265 1.00 89.50 84 SER A C 1
ATOM 710 O O . SER A 1 84 ? 7.984 2.907 -3.354 1.00 89.50 84 SER A O 1
ATOM 712 N N . THR A 1 85 ? 6.869 1.571 -1.935 1.00 90.12 85 THR A N 1
ATOM 713 C CA . THR A 1 85 ? 6.891 0.418 -2.848 1.00 90.12 85 THR A CA 1
ATOM 714 C C . THR A 1 85 ? 6.133 0.706 -4.134 1.00 90.12 85 THR A C 1
ATOM 716 O O . THR A 1 85 ? 6.646 0.462 -5.222 1.00 90.12 85 THR A O 1
ATOM 719 N N . VAL A 1 86 ? 4.913 1.230 -4.032 1.00 88.31 86 VAL A N 1
ATOM 720 C CA . VAL A 1 86 ? 4.075 1.457 -5.211 1.00 88.31 86 VAL A CA 1
ATOM 721 C C . VAL A 1 86 ? 4.689 2.520 -6.122 1.00 88.31 86 VAL A C 1
ATOM 723 O O . VAL A 1 86 ? 4.708 2.313 -7.332 1.00 88.31 86 VAL A O 1
ATOM 726 N N . ILE A 1 87 ? 5.244 3.607 -5.574 1.00 86.00 87 ILE A N 1
ATOM 727 C CA . ILE A 1 87 ? 5.963 4.617 -6.368 1.00 86.00 87 ILE A CA 1
ATOM 728 C C . ILE A 1 87 ? 7.171 3.985 -7.062 1.00 86.00 87 ILE A C 1
ATOM 730 O O . ILE A 1 87 ? 7.329 4.154 -8.268 1.00 86.00 87 ILE A O 1
ATOM 734 N N . PHE A 1 88 ? 7.985 3.222 -6.331 1.00 85.00 88 PHE A N 1
ATOM 735 C CA . PHE A 1 88 ? 9.200 2.619 -6.874 1.00 85.00 88 PHE A CA 1
ATOM 736 C C . PHE A 1 88 ? 8.910 1.611 -7.996 1.00 85.00 88 PHE A C 1
ATOM 738 O O . PHE A 1 88 ? 9.568 1.603 -9.032 1.00 85.00 88 PHE A O 1
ATOM 745 N N . VAL A 1 89 ? 7.877 0.787 -7.816 1.00 82.00 89 VAL A N 1
ATOM 746 C CA . VAL A 1 89 ? 7.452 -0.221 -8.797 1.00 82.00 89 VAL A CA 1
ATOM 747 C C . VAL A 1 89 ? 6.786 0.414 -10.018 1.00 82.00 89 VAL A C 1
ATOM 749 O O . VAL A 1 89 ? 6.970 -0.071 -11.133 1.00 82.00 89 VAL A O 1
ATOM 752 N N . LYS A 1 90 ? 5.999 1.481 -9.829 1.00 79.19 90 LYS A N 1
ATOM 753 C CA . LYS A 1 90 ? 5.287 2.174 -10.914 1.00 79.19 90 LYS A CA 1
ATOM 754 C C . LYS A 1 90 ? 6.230 3.045 -11.747 1.00 79.19 90 LYS A C 1
ATOM 756 O O . LYS A 1 90 ? 6.056 3.124 -12.959 1.00 79.19 90 LYS A O 1
ATOM 761 N N . PHE A 1 91 ? 7.230 3.658 -11.112 1.00 78.88 91 PHE A N 1
ATOM 762 C CA . PHE A 1 91 ? 8.181 4.571 -11.747 1.00 78.88 91 PHE A CA 1
ATOM 763 C C . PHE A 1 91 ? 9.641 4.142 -11.543 1.00 78.88 91 PHE A C 1
ATOM 765 O O . PHE A 1 91 ? 10.445 4.894 -10.989 1.00 78.88 91 PHE A O 1
ATOM 772 N N . PRO A 1 92 ? 10.020 2.940 -11.997 1.00 72.12 92 PRO A N 1
ATOM 773 C CA . PRO A 1 92 ? 11.364 2.423 -11.781 1.00 72.12 92 PRO A CA 1
ATOM 774 C C . PRO A 1 92 ? 12.424 3.227 -12.543 1.00 72.12 92 PRO A C 1
ATOM 776 O O . PRO A 1 92 ? 13.536 3.369 -12.049 1.00 72.12 92 PRO A O 1
ATOM 779 N N . SER A 1 93 ? 12.081 3.788 -13.708 1.00 68.56 93 SER A N 1
ATOM 780 C CA . SER A 1 93 ? 12.979 4.606 -14.537 1.00 68.56 93 SER A CA 1
ATOM 781 C C . SER A 1 93 ? 13.451 5.881 -13.838 1.00 68.56 93 SER A C 1
ATOM 783 O O . SER A 1 93 ? 14.606 6.259 -13.980 1.00 68.56 93 SER A O 1
ATOM 785 N N . ILE A 1 94 ? 12.615 6.490 -12.985 1.00 70.06 94 ILE A N 1
ATOM 786 C CA . ILE A 1 94 ? 12.994 7.683 -12.202 1.00 70.06 94 ILE A CA 1
ATOM 787 C C . ILE A 1 94 ? 14.227 7.411 -11.328 1.00 70.06 94 ILE A C 1
ATOM 789 O O . ILE A 1 94 ? 15.026 8.311 -11.088 1.00 70.06 94 ILE A O 1
ATOM 793 N N . PHE A 1 95 ? 14.379 6.175 -10.849 1.00 65.88 95 PHE A N 1
ATOM 794 C CA . PHE A 1 95 ? 15.454 5.796 -9.936 1.00 65.88 95 PHE A CA 1
ATOM 795 C C . PHE A 1 95 ? 16.560 4.971 -10.599 1.00 65.88 95 PHE A C 1
ATOM 797 O O . PHE A 1 95 ? 17.632 4.837 -10.015 1.00 65.88 95 PHE A O 1
ATOM 804 N N . LEU A 1 96 ? 16.291 4.372 -11.763 1.00 66.19 96 LEU A N 1
ATOM 805 C CA . LEU A 1 96 ? 17.122 3.314 -12.343 1.00 66.19 96 LEU A CA 1
ATOM 806 C C . LEU A 1 96 ? 17.440 3.510 -13.833 1.00 66.19 96 LEU A C 1
ATOM 808 O O . LEU A 1 96 ? 18.018 2.602 -14.431 1.00 66.19 96 LEU A O 1
ATOM 812 N N . ASP A 1 97 ? 17.099 4.653 -14.436 1.00 67.38 97 ASP A N 1
ATOM 813 C CA . ASP A 1 97 ? 17.600 4.993 -15.771 1.00 67.38 97 ASP A CA 1
ATOM 814 C C . ASP A 1 97 ? 19.092 5.327 -15.678 1.00 67.38 97 ASP A C 1
ATOM 816 O O . ASP A 1 97 ? 19.501 6.433 -15.326 1.00 67.38 97 ASP A O 1
ATOM 820 N N . VAL A 1 98 ? 19.916 4.328 -15.983 1.00 62.44 98 VAL A N 1
ATOM 821 C CA . VAL A 1 98 ? 21.354 4.488 -16.181 1.00 62.44 98 VAL A CA 1
ATOM 822 C C . VAL A 1 98 ? 21.606 4.441 -17.688 1.00 62.44 98 VAL A C 1
ATOM 824 O O . VAL A 1 98 ? 21.297 3.418 -18.308 1.00 62.44 98 VAL A O 1
ATOM 827 N N . PRO A 1 99 ? 22.143 5.508 -18.304 1.00 63.84 99 PRO A N 1
ATOM 828 C CA . PRO A 1 99 ? 22.536 5.478 -19.706 1.00 63.84 99 PRO A CA 1
ATOM 829 C C . PRO A 1 99 ? 23.748 4.550 -19.860 1.00 63.84 99 PRO A C 1
ATOM 831 O O . PRO A 1 99 ? 24.885 4.969 -19.683 1.00 63.84 99 PRO A O 1
ATOM 834 N N . GLY A 1 100 ? 23.496 3.271 -20.136 1.00 59.47 100 GLY A N 1
ATOM 835 C CA . GLY A 1 100 ? 24.528 2.292 -20.466 1.00 59.47 100 GLY A CA 1
ATOM 836 C C . GLY A 1 100 ? 24.684 2.203 -21.978 1.00 59.47 100 GLY A C 1
ATOM 837 O O . GLY A 1 100 ? 23.763 1.768 -22.667 1.00 59.47 100 GLY A O 1
ATOM 838 N N . THR A 1 101 ? 25.833 2.622 -22.503 1.00 65.88 101 THR A N 1
ATOM 839 C CA . THR A 1 101 ? 26.194 2.429 -23.918 1.00 65.88 101 THR A CA 1
ATOM 840 C C . THR A 1 101 ? 26.734 1.024 -24.192 1.00 65.88 101 THR A C 1
ATOM 842 O O . THR A 1 101 ? 26.761 0.601 -25.346 1.00 65.88 101 THR A O 1
ATOM 845 N N . GLU A 1 102 ? 27.124 0.286 -23.147 1.00 79.94 102 GLU A N 1
ATOM 846 C CA . GLU A 1 102 ? 27.695 -1.060 -23.240 1.00 79.94 102 GLU A CA 1
ATOM 847 C C . GLU A 1 102 ? 26.719 -2.147 -22.759 1.00 79.94 102 GLU A C 1
ATOM 849 O O . GLU A 1 102 ? 26.024 -2.014 -21.749 1.00 79.94 102 GLU A O 1
ATOM 854 N N . GLN A 1 103 ? 26.671 -3.261 -23.495 1.00 80.00 103 GLN A N 1
ATOM 855 C CA . GLN A 1 103 ? 25.703 -4.344 -23.284 1.00 80.00 103 GLN A CA 1
ATOM 856 C C . GLN A 1 103 ? 25.831 -5.017 -21.905 1.00 80.00 103 GLN A C 1
ATOM 858 O O . GLN A 1 103 ? 24.825 -5.427 -21.323 1.00 80.00 103 GLN A O 1
ATOM 863 N N . GLU A 1 104 ? 27.046 -5.117 -21.363 1.00 83.19 104 GLU A N 1
ATOM 864 C CA . GLU A 1 104 ? 27.302 -5.731 -20.055 1.00 83.19 104 GLU A CA 1
ATOM 865 C C . GLU A 1 104 ? 26.741 -4.884 -18.899 1.00 83.19 104 GLU A C 1
ATOM 867 O O . GLU A 1 104 ? 26.109 -5.411 -17.977 1.00 83.19 104 GLU A O 1
ATOM 872 N N . GLU A 1 105 ? 26.872 -3.558 -18.987 1.00 81.50 105 GLU A N 1
ATOM 873 C CA . GLU A 1 105 ? 26.304 -2.631 -18.007 1.00 81.50 105 GLU A CA 1
ATOM 874 C C . GLU A 1 105 ? 24.773 -2.670 -18.014 1.00 81.50 105 GLU A C 1
ATOM 876 O O . GLU A 1 105 ? 24.145 -2.690 -16.952 1.00 81.50 105 GLU A O 1
ATOM 881 N N . LEU A 1 106 ? 24.160 -2.769 -19.199 1.00 80.50 106 LEU A N 1
ATOM 882 C CA . LEU A 1 106 ? 22.711 -2.924 -19.336 1.00 80.50 106 LEU A CA 1
ATOM 883 C C . LEU A 1 106 ? 22.208 -4.189 -18.627 1.00 80.50 106 LEU A C 1
ATOM 885 O O . LEU A 1 106 ? 21.244 -4.119 -17.862 1.00 80.50 106 LEU A O 1
ATOM 889 N N . ILE A 1 107 ? 22.876 -5.332 -18.817 1.00 83.75 107 ILE A N 1
ATOM 890 C CA . ILE A 1 107 ? 22.497 -6.600 -18.169 1.00 83.75 107 ILE A CA 1
ATOM 891 C C . ILE A 1 107 ? 22.605 -6.485 -16.644 1.00 83.75 107 ILE A C 1
ATOM 893 O O . ILE A 1 107 ? 21.677 -6.871 -15.924 1.00 83.75 107 ILE A O 1
ATOM 897 N N . LYS A 1 108 ? 23.701 -5.911 -16.137 1.00 85.31 108 LYS A N 1
ATOM 898 C CA . LYS A 1 108 ? 23.912 -5.707 -14.698 1.00 85.31 108 LYS A CA 1
ATOM 899 C C . LYS A 1 108 ? 22.833 -4.810 -14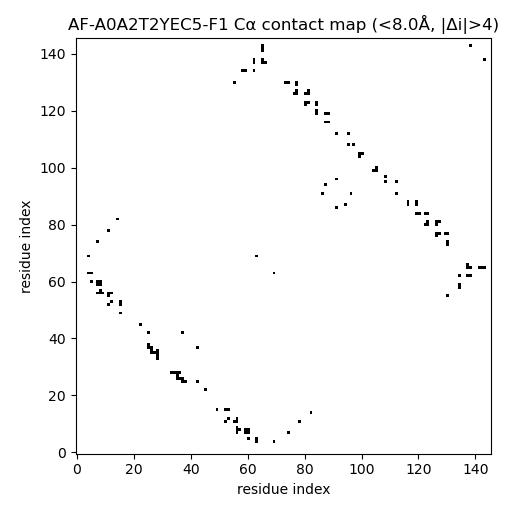.083 1.00 85.31 108 LYS A C 1
ATOM 901 O O . LYS A 1 108 ? 22.300 -5.131 -13.018 1.00 85.31 108 LYS A O 1
ATOM 906 N N . ASN A 1 109 ? 22.462 -3.733 -14.771 1.00 81.19 109 ASN A N 1
ATOM 907 C CA . ASN A 1 109 ? 21.433 -2.796 -14.318 1.00 81.19 109 ASN A CA 1
ATOM 908 C C . ASN A 1 109 ? 20.036 -3.429 -14.319 1.00 81.19 109 ASN A C 1
ATOM 910 O O . ASN A 1 109 ? 19.273 -3.249 -13.367 1.00 81.19 109 ASN A O 1
ATOM 914 N N . ILE A 1 110 ? 19.713 -4.232 -15.339 1.00 82.62 110 ILE A N 1
ATOM 915 C CA . ILE A 1 110 ? 18.464 -5.002 -15.389 1.00 82.62 110 ILE A CA 1
ATOM 916 C C . ILE A 1 110 ? 18.388 -5.973 -14.206 1.00 82.62 110 ILE A C 1
ATOM 918 O O . ILE A 1 110 ? 17.364 -6.024 -13.523 1.00 82.62 110 ILE A O 1
ATOM 922 N N . PHE A 1 111 ? 19.466 -6.709 -13.920 1.00 87.06 111 PHE A N 1
ATOM 923 C CA . PHE A 1 111 ? 19.488 -7.661 -12.810 1.00 87.06 111 PHE A CA 1
ATOM 924 C C . PHE A 1 111 ? 19.302 -6.967 -11.454 1.00 87.06 111 PHE A C 1
ATOM 926 O O . PHE A 1 111 ? 18.456 -7.377 -10.655 1.00 87.06 111 PHE A O 1
ATOM 933 N N . PHE A 1 112 ? 20.023 -5.866 -11.226 1.00 85.25 112 PHE A N 1
ATOM 934 C CA . PHE A 1 112 ? 19.872 -5.049 -10.022 1.00 85.25 112 PHE A CA 1
ATOM 935 C C . PHE A 1 112 ? 18.434 -4.543 -9.854 1.00 85.25 112 PHE A C 1
ATOM 937 O O . PHE A 1 112 ? 17.854 -4.651 -8.771 1.00 85.25 112 PHE A O 1
ATOM 944 N N . ARG A 1 113 ? 17.815 -4.063 -10.938 1.00 82.50 113 ARG A N 1
ATOM 945 C CA . ARG A 1 113 ? 16.423 -3.601 -10.945 1.00 82.50 113 ARG A CA 1
ATOM 946 C C . ARG A 1 113 ? 15.441 -4.708 -10.567 1.00 82.50 113 ARG A C 1
ATOM 948 O O . ARG A 1 113 ? 14.564 -4.472 -9.739 1.00 82.50 113 ARG A O 1
ATOM 955 N N . ILE A 1 114 ? 15.584 -5.905 -11.134 1.00 84.88 114 ILE A N 1
ATOM 956 C CA . ILE A 1 114 ? 14.723 -7.056 -10.813 1.00 84.88 114 ILE A CA 1
ATOM 957 C C . ILE A 1 114 ? 14.850 -7.426 -9.330 1.00 84.88 114 ILE A C 1
ATOM 959 O O . ILE A 1 114 ? 13.839 -7.634 -8.650 1.00 84.88 114 ILE A O 1
ATOM 963 N N . GLN A 1 115 ? 16.077 -7.465 -8.806 1.00 88.94 115 GLN A N 1
ATOM 964 C CA . GLN A 1 115 ? 16.325 -7.776 -7.401 1.00 88.94 115 GLN A CA 1
ATOM 965 C C . GLN A 1 115 ? 15.708 -6.719 -6.478 1.00 88.94 115 GLN A C 1
ATOM 967 O O . GLN A 1 115 ? 15.026 -7.061 -5.512 1.00 88.94 115 GLN A O 1
ATOM 972 N N . LEU A 1 116 ? 15.891 -5.436 -6.790 1.00 87.12 116 LEU A N 1
ATOM 973 C CA . LEU A 1 116 ? 15.370 -4.332 -5.990 1.00 87.12 116 LEU A CA 1
ATOM 974 C C . LEU A 1 116 ? 13.836 -4.285 -5.991 1.00 87.12 116 LEU A C 1
ATOM 976 O O . LEU A 1 116 ? 13.231 -4.151 -4.930 1.00 87.12 116 LEU A O 1
ATOM 980 N N . ILE A 1 117 ? 13.199 -4.487 -7.149 1.00 86.19 117 ILE A N 1
ATOM 981 C CA . ILE A 1 117 ? 11.736 -4.609 -7.256 1.00 86.19 117 ILE A CA 1
ATOM 982 C C . ILE A 1 117 ? 11.223 -5.761 -6.380 1.00 86.19 117 ILE A C 1
ATOM 984 O O . ILE A 1 117 ? 10.231 -5.601 -5.666 1.00 86.19 117 ILE A O 1
ATOM 988 N N . SER A 1 118 ? 11.924 -6.897 -6.377 1.00 89.31 118 SER A N 1
ATOM 989 C CA . SER A 1 118 ? 11.571 -8.051 -5.541 1.00 89.31 118 SER A CA 1
ATOM 990 C C . SER A 1 118 ? 11.636 -7.718 -4.045 1.00 89.31 118 SER A C 1
ATOM 992 O O . SER A 1 118 ? 10.718 -8.057 -3.295 1.00 89.31 118 SER A O 1
ATOM 994 N N . TRP A 1 119 ? 12.667 -6.986 -3.608 1.00 90.69 119 TRP A N 1
ATOM 995 C CA . TRP A 1 119 ? 12.768 -6.486 -2.232 1.00 90.69 119 TRP A CA 1
ATOM 996 C C . TRP A 1 119 ? 11.631 -5.532 -1.869 1.00 90.69 119 TRP A C 1
ATOM 998 O O . TRP A 1 119 ? 11.037 -5.669 -0.797 1.00 90.69 119 TRP A O 1
ATOM 1008 N N . CYS A 1 120 ? 11.284 -4.601 -2.762 1.00 90.75 120 CYS A N 1
ATOM 1009 C CA . CYS A 1 120 ? 10.158 -3.695 -2.556 1.00 90.75 120 CYS A CA 1
ATOM 1010 C C . CYS A 1 120 ? 8.850 -4.473 -2.366 1.00 90.75 120 CYS A C 1
ATOM 1012 O O . CYS A 1 120 ? 8.115 -4.204 -1.417 1.00 90.75 120 CYS A O 1
ATOM 1014 N N . TYR A 1 121 ? 8.581 -5.492 -3.187 1.00 90.56 121 TYR A N 1
ATOM 1015 C CA . TYR A 1 121 ? 7.403 -6.341 -2.993 1.00 90.56 121 TYR A CA 1
ATOM 1016 C C . TYR A 1 121 ? 7.412 -7.080 -1.653 1.00 90.56 121 TYR A C 1
ATOM 1018 O O . TYR A 1 121 ? 6.372 -7.147 -0.996 1.00 90.56 121 TYR A O 1
ATOM 1026 N N . GLY A 1 122 ? 8.569 -7.571 -1.203 1.00 92.69 122 GLY A N 1
ATOM 1027 C CA . GLY A 1 122 ? 8.712 -8.155 0.132 1.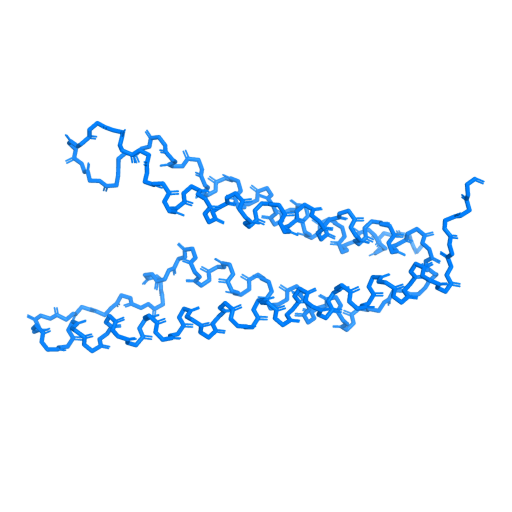00 92.69 122 GLY A CA 1
ATOM 1028 C C . GLY A 1 122 ? 8.321 -7.176 1.246 1.00 92.69 122 GLY A C 1
ATOM 1029 O O . GLY A 1 122 ? 7.534 -7.518 2.130 1.00 92.69 122 GLY A O 1
ATOM 1030 N N . LEU A 1 123 ? 8.800 -5.931 1.167 1.00 92.81 123 LEU A N 1
ATOM 1031 C CA . LEU A 1 123 ? 8.467 -4.863 2.118 1.00 92.81 123 LEU A CA 1
ATOM 1032 C C . LEU A 1 123 ? 6.982 -4.485 2.083 1.00 92.81 123 LEU A C 1
ATOM 1034 O O . LEU A 1 123 ? 6.367 -4.292 3.134 1.00 92.81 123 LEU A O 1
ATOM 1038 N N . PHE A 1 124 ? 6.386 -4.424 0.894 1.00 94.19 124 PHE A N 1
ATOM 1039 C CA . PHE A 1 124 ? 4.955 -4.189 0.731 1.00 94.19 124 PHE A CA 1
ATOM 1040 C C . PHE A 1 124 ? 4.123 -5.283 1.393 1.00 94.19 124 PHE A C 1
ATOM 1042 O O . PHE A 1 124 ? 3.232 -4.972 2.184 1.00 94.19 124 PHE A O 1
ATOM 1049 N N . MET A 1 125 ? 4.449 -6.554 1.146 1.00 94.81 125 MET A N 1
ATOM 1050 C CA . MET A 1 125 ? 3.767 -7.688 1.775 1.00 94.81 125 MET A CA 1
ATOM 1051 C C . MET A 1 125 ? 3.909 -7.658 3.299 1.00 94.81 125 MET A C 1
ATOM 1053 O O . MET A 1 125 ? 2.923 -7.865 4.005 1.00 94.81 125 MET A O 1
ATOM 1057 N N . ALA A 1 126 ? 5.093 -7.323 3.819 1.00 94.75 126 ALA A N 1
ATOM 1058 C CA . ALA A 1 126 ? 5.299 -7.147 5.256 1.00 94.75 126 ALA A CA 1
ATOM 1059 C C . ALA A 1 126 ? 4.397 -6.037 5.830 1.00 94.75 126 ALA A C 1
ATOM 1061 O O . ALA A 1 126 ? 3.782 -6.219 6.882 1.00 94.75 126 ALA A O 1
ATOM 1062 N N . GLY A 1 127 ? 4.260 -4.918 5.110 1.00 95.38 127 GLY A N 1
ATOM 1063 C CA . GLY A 1 127 ? 3.346 -3.828 5.454 1.00 95.38 127 GLY A CA 1
ATOM 1064 C C . GLY A 1 127 ? 1.881 -4.271 5.507 1.00 95.38 127 GLY A C 1
ATOM 1065 O O . GLY A 1 127 ? 1.196 -3.979 6.488 1.00 95.38 127 GLY A O 1
ATOM 1066 N N . GLN A 1 128 ? 1.420 -5.029 4.506 1.00 95.81 128 GLN A N 1
ATOM 1067 C CA . GLN A 1 128 ? 0.049 -5.553 4.464 1.00 95.81 128 GLN A CA 1
ATOM 1068 C C . GLN A 1 128 ? -0.227 -6.553 5.595 1.00 95.81 128 GLN A C 1
ATOM 1070 O O . GLN A 1 128 ? -1.278 -6.491 6.233 1.00 95.81 128 GLN A O 1
ATOM 1075 N N . ILE A 1 129 ? 0.727 -7.438 5.902 1.00 96.38 129 ILE A N 1
ATOM 1076 C CA . ILE A 1 129 ? 0.618 -8.384 7.024 1.00 96.38 129 ILE A CA 1
ATOM 1077 C C . ILE A 1 129 ? 0.538 -7.629 8.355 1.00 96.38 129 ILE A C 1
ATOM 1079 O O . ILE A 1 129 ? -0.332 -7.920 9.178 1.00 96.38 129 ILE A O 1
ATOM 1083 N N . LEU A 1 130 ? 1.401 -6.630 8.563 1.00 95.56 130 LEU A N 1
ATOM 1084 C CA . LEU A 1 130 ? 1.388 -5.791 9.763 1.00 95.56 130 LEU A CA 1
ATOM 1085 C C . LEU A 1 130 ? 0.040 -5.081 9.929 1.00 95.56 130 LEU A C 1
ATOM 1087 O O . LEU A 1 130 ? -0.527 -5.077 11.027 1.00 95.56 130 LEU A O 1
ATOM 1091 N N . PHE A 1 131 ? -0.501 -4.524 8.844 1.00 96.12 131 PHE A N 1
ATOM 1092 C CA . PHE A 1 131 ? -1.822 -3.908 8.847 1.00 96.12 131 PHE A CA 1
ATOM 1093 C C . PHE A 1 131 ? -2.926 -4.913 9.182 1.00 96.12 131 PHE A C 1
ATOM 1095 O O . PHE A 1 131 ? -3.763 -4.628 10.038 1.00 96.12 131 PHE A O 1
ATOM 1102 N N . LEU A 1 132 ? -2.906 -6.102 8.578 1.00 96.19 132 LEU A N 1
ATOM 1103 C CA . LEU A 1 132 ? -3.898 -7.145 8.821 1.00 96.19 132 LEU A CA 1
ATOM 1104 C C . LEU A 1 132 ? -3.897 -7.604 10.286 1.00 96.19 132 LEU A C 1
ATOM 1106 O O . LEU A 1 132 ? -4.956 -7.705 10.904 1.00 96.19 132 LEU A O 1
ATOM 1110 N N . VAL A 1 133 ? -2.717 -7.820 10.875 1.00 95.00 133 VAL A N 1
ATOM 1111 C CA . VAL A 1 133 ? -2.576 -8.170 12.299 1.00 95.00 133 VAL A CA 1
ATOM 1112 C C . VAL A 1 133 ? -3.146 -7.064 13.189 1.00 95.00 133 VAL A C 1
ATOM 1114 O O . VAL A 1 133 ? -3.887 -7.346 14.136 1.00 95.00 133 VAL A O 1
ATOM 1117 N N . TYR A 1 134 ? -2.837 -5.801 12.882 1.00 93.75 134 TYR A N 1
ATOM 1118 C CA . TYR A 1 134 ? -3.379 -4.657 13.612 1.00 93.75 134 TYR A CA 1
ATOM 1119 C C . TYR A 1 134 ? -4.908 -4.585 13.508 1.00 93.75 134 TYR A C 1
ATOM 1121 O O . TYR A 1 134 ? -5.590 -4.464 14.527 1.00 93.75 134 TYR A O 1
ATOM 1129 N N . PHE A 1 135 ? -5.444 -4.727 12.298 1.00 94.38 135 PHE A N 1
ATOM 1130 C CA . PHE A 1 135 ? -6.873 -4.725 12.009 1.00 94.38 135 PHE A CA 1
ATOM 1131 C C . PHE A 1 135 ? -7.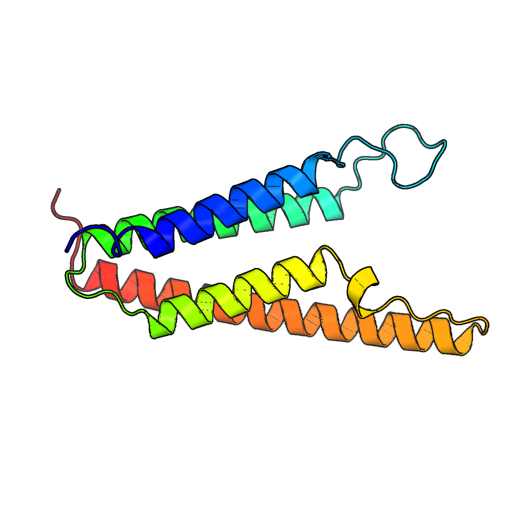619 -5.818 12.786 1.00 94.38 135 PHE A C 1
ATOM 1133 O O . PHE A 1 135 ? -8.561 -5.518 13.523 1.00 94.38 135 PHE A O 1
ATOM 1140 N N . ILE A 1 136 ? -7.152 -7.070 12.711 1.00 93.25 136 ILE A N 1
ATOM 1141 C CA . ILE A 1 136 ? -7.753 -8.208 13.426 1.00 93.25 136 ILE A CA 1
ATOM 1142 C C . ILE A 1 136 ? -7.740 -7.967 14.938 1.00 93.25 136 ILE A C 1
ATOM 1144 O O . ILE A 1 136 ? -8.736 -8.224 15.619 1.00 93.25 136 ILE A O 1
ATOM 1148 N N . ARG A 1 137 ? -6.635 -7.444 15.484 1.00 91.94 137 ARG A N 1
ATOM 1149 C CA . ARG A 1 137 ? -6.518 -7.152 16.920 1.00 91.94 137 ARG A CA 1
ATOM 1150 C C . ARG A 1 137 ? -7.543 -6.115 17.376 1.00 91.94 137 ARG A C 1
ATOM 1152 O O . ARG A 1 137 ? -8.129 -6.265 18.450 1.00 91.94 137 ARG A O 1
ATOM 1159 N N . VAL A 1 138 ? -7.764 -5.074 16.580 1.00 91.25 138 VAL A N 1
ATOM 1160 C CA . VAL A 1 138 ? -8.735 -4.021 16.898 1.00 91.25 138 VAL A CA 1
ATOM 1161 C C . VAL A 1 138 ? -10.162 -4.576 16.858 1.00 91.25 138 VAL A C 1
ATOM 1163 O O . VAL A 1 138 ? -10.879 -4.450 17.848 1.00 91.25 138 VAL A O 1
ATOM 1166 N N . ILE A 1 139 ? -10.528 -5.304 15.800 1.00 88.94 139 ILE A N 1
ATOM 1167 C CA . ILE A 1 139 ? -11.879 -5.870 15.664 1.00 88.94 139 ILE A CA 1
ATOM 1168 C C . ILE A 1 139 ? -12.187 -6.901 16.747 1.00 88.94 139 ILE A C 1
ATOM 1170 O O . ILE A 1 139 ? -13.273 -6.884 17.323 1.00 88.94 139 ILE A O 1
ATOM 1174 N N . ARG A 1 140 ? -11.238 -7.785 17.071 1.00 86.81 140 ARG A N 1
ATOM 1175 C CA . ARG A 1 140 ? -11.446 -8.823 18.091 1.00 86.81 140 ARG A CA 1
ATOM 1176 C C . ARG A 1 140 ? -11.630 -8.239 19.491 1.00 86.81 140 ARG A C 1
ATOM 1178 O O . ARG A 1 140 ? -12.358 -8.807 20.296 1.00 86.81 140 ARG A O 1
ATOM 1185 N N . THR A 1 141 ? -10.957 -7.130 19.797 1.00 84.62 141 THR A N 1
ATOM 1186 C CA . THR A 1 141 ? -11.057 -6.489 21.120 1.00 84.62 141 THR A CA 1
ATOM 1187 C C . THR A 1 141 ? -12.313 -5.635 21.266 1.00 84.62 141 THR A C 1
ATOM 1189 O O . THR A 1 141 ? -12.769 -5.418 22.388 1.00 84.62 141 THR A O 1
ATOM 1192 N N . ARG A 1 142 ? -12.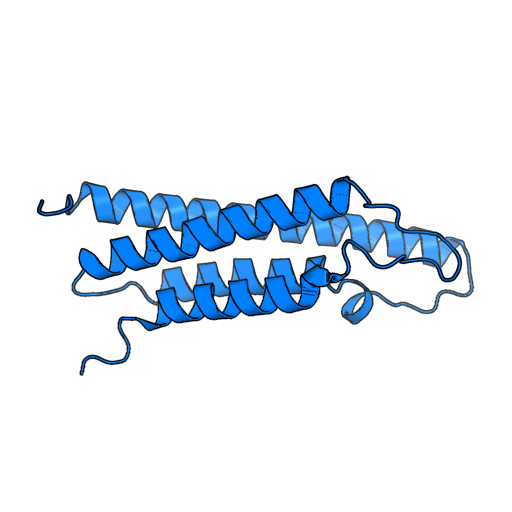882 -5.148 20.158 1.00 75.75 142 ARG A N 1
ATOM 1193 C CA . ARG A 1 142 ? -14.100 -4.332 20.138 1.00 75.75 142 ARG A CA 1
ATOM 1194 C C . ARG A 1 142 ? -14.951 -4.685 18.913 1.00 75.75 142 ARG A C 1
ATOM 1196 O O . ARG A 1 142 ? -14.855 -3.989 17.900 1.00 75.75 142 ARG A O 1
ATOM 1203 N N . PRO A 1 143 ? -15.783 -5.740 18.991 1.00 71.00 143 PRO A N 1
ATOM 1204 C CA . PRO A 1 143 ? -16.675 -6.084 17.893 1.00 71.00 143 PRO A CA 1
ATOM 1205 C C . PRO A 1 143 ? -17.592 -4.900 17.568 1.00 71.00 143 PRO A C 1
ATOM 1207 O O . PRO A 1 143 ? -17.924 -4.093 18.443 1.00 71.00 143 PRO A O 1
ATOM 1210 N N . LEU A 1 144 ? -17.973 -4.781 16.294 1.00 64.75 144 LEU A N 1
ATOM 1211 C CA . LEU A 1 144 ? -18.887 -3.736 15.838 1.00 64.75 144 LEU A CA 1
ATOM 1212 C C . LEU A 1 144 ? -20.172 -3.811 16.667 1.00 64.75 144 LEU A C 1
ATOM 1214 O O . LEU A 1 144 ? -20.828 -4.849 16.694 1.00 64.75 144 LEU A O 1
ATOM 1218 N N . LYS A 1 145 ? -20.512 -2.715 17.353 1.00 63.41 145 LYS A N 1
ATOM 1219 C CA . LYS A 1 145 ? -21.840 -2.562 17.946 1.00 63.41 145 LYS A CA 1
ATOM 1220 C C . LYS A 1 145 ? -22.815 -2.384 16.781 1.00 63.41 145 LYS A C 1
ATOM 1222 O O . LYS A 1 145 ? -22.805 -1.325 16.157 1.00 63.41 145 LYS A O 1
ATOM 1227 N N . THR A 1 146 ? -23.513 -3.463 16.436 1.00 57.94 146 THR A N 1
ATOM 1228 C CA . THR A 1 146 ? -24.641 -3.485 15.493 1.00 57.94 146 THR A CA 1
ATOM 1229 C C . THR A 1 146 ? -25.810 -2.696 16.041 1.00 57.94 146 THR A C 1
ATOM 1231 O O . THR A 1 146 ? -26.070 -2.856 17.257 1.00 57.94 146 THR A O 1
#

Solvent-accessible surface area (backbone atoms only — not comparable to full-atom values): 8429 Å² total; per-residue (Å²): 142,74,78,72,73,56,46,69,30,50,51,39,48,53,48,48,53,53,52,51,69,78,50,70,58,57,74,48,44,93,50,93,90,54,83,55,65,66,54,65,66,64,51,52,52,50,51,52,51,51,54,54,43,51,50,50,27,53,48,44,48,54,48,56,76,64,46,97,73,79,67,61,68,63,48,53,52,33,47,48,31,44,53,54,29,52,51,47,69,75,45,46,59,86,80,61,71,68,94,56,93,46,72,68,56,45,53,53,51,52,52,52,50,56,53,50,50,53,51,35,51,52,45,29,52,53,24,53,51,54,48,49,56,53,49,52,54,51,43,72,76,44,64,83,86,123

Secondary structure (DSSP, 8-state):
--SSTTHHHHHHHHHHHHHHHTTGGGGS-SSTT------HHHHHHHHHHHHHHHHHHHHHHHHHHH-SS--HHHHHHHHHHHHHHHHHHH-HHHHH-----SHHHHHHHHHHHHHHHHHHHHHHHHHHHHHHHHHHHHHHHS----